Protein AF-A0A1F7S1B0-F1 (afdb_monomer_lite)

Radius of gyration: 21.51 Å; chains: 1; bounding box: 58×31×68 Å

Foldseek 3Di:
DVVVVVVVVVLVVQLVVCLVVVNLSLLVQLLVVCVVCVPDQSLVSSVVSVVSSVVSNVVSCVVVVVVVPDPVVVVVVVCVVVVVVVVVVSVVSVVDDPVVVSVVSVVVVVVVVVVCVVVVVVVVVVVVVVVVVVVVVVVVVVVVVPD

Organism: NCBI:txid1817878

Structure (mmCIF, N/CA/C/O backbone):
data_AF-A0A1F7S1B0-F1
#
_entry.id   AF-A0A1F7S1B0-F1
#
loop_
_atom_site.group_PDB
_atom_site.id
_atom_site.type_symbol
_atom_site.label_atom_id
_atom_site.label_alt_id
_atom_site.label_comp_id
_atom_site.label_asym_id
_atom_site.label_entity_id
_atom_site.label_seq_id
_atom_site.pdbx_PDB_ins_code
_atom_site.Cartn_x
_atom_site.Cartn_y
_atom_site.Cartn_z
_atom_site.occupancy
_atom_site.B_iso_or_equiv
_atom_site.auth_seq_id
_atom_site.auth_comp_id
_atom_site.auth_asym_id
_atom_site.auth_atom_id
_atom_site.pdbx_PDB_model_num
ATOM 1 N N . MET A 1 1 ? -7.593 -4.844 -28.307 1.00 59.50 1 MET A N 1
ATOM 2 C CA . MET A 1 1 ? -8.862 -4.319 -27.746 1.00 59.50 1 MET A CA 1
ATOM 3 C C . MET A 1 1 ? -9.325 -5.120 -26.521 1.00 59.50 1 MET A C 1
ATOM 5 O O . MET A 1 1 ? -9.545 -4.513 -25.485 1.00 59.50 1 MET A O 1
ATOM 9 N N . VAL A 1 2 ? -9.361 -6.461 -26.574 1.00 68.31 2 VAL A N 1
ATOM 10 C CA . VAL A 1 2 ? -9.773 -7.336 -25.444 1.00 68.31 2 VAL A CA 1
ATOM 11 C C . VAL A 1 2 ? -8.879 -7.214 -24.193 1.00 68.31 2 VAL A C 1
ATOM 13 O O . VAL A 1 2 ? -9.364 -7.260 -23.068 1.00 68.31 2 VAL A O 1
ATOM 16 N N . GLN A 1 3 ? -7.578 -6.982 -24.384 1.00 68.06 3 GLN A N 1
ATOM 17 C CA . GLN A 1 3 ? -6.592 -6.889 -23.298 1.00 68.06 3 GLN A CA 1
ATOM 18 C C . GLN A 1 3 ? -6.817 -5.686 -22.363 1.00 68.06 3 GLN A C 1
ATOM 20 O O . GLN A 1 3 ? -6.601 -5.795 -21.160 1.00 68.06 3 GLN A O 1
ATOM 25 N N . TYR A 1 4 ? -7.330 -4.565 -22.884 1.00 73.69 4 TYR A N 1
ATOM 26 C CA . TYR A 1 4 ? -7.646 -3.380 -22.074 1.00 73.69 4 TYR A CA 1
ATOM 27 C C . TYR A 1 4 ? -8.892 -3.580 -21.205 1.00 73.69 4 TYR A C 1
ATOM 29 O O . TYR A 1 4 ? -8.960 -3.058 -20.096 1.00 73.69 4 TYR A O 1
ATOM 37 N N . LEU A 1 5 ? -9.856 -4.378 -21.675 1.00 76.38 5 LEU A N 1
ATOM 38 C CA . LEU A 1 5 ? -11.077 -4.674 -20.927 1.00 76.38 5 LEU A CA 1
ATOM 39 C C . LEU A 1 5 ? -10.770 -5.476 -19.652 1.00 76.38 5 LEU A C 1
ATOM 41 O O . LEU A 1 5 ? -11.354 -5.227 -18.598 1.00 76.38 5 LEU A O 1
ATOM 45 N N . TRP A 1 6 ? -9.799 -6.392 -19.734 1.00 78.56 6 TRP A N 1
ATOM 46 C CA . TRP A 1 6 ? -9.345 -7.178 -18.587 1.00 78.56 6 TRP A CA 1
ATOM 47 C C . TRP A 1 6 ? -8.660 -6.308 -17.528 1.00 78.56 6 TRP A C 1
ATOM 49 O O . TRP A 1 6 ? -8.907 -6.486 -16.340 1.00 78.56 6 TRP A O 1
ATOM 59 N N . LEU A 1 7 ? -7.865 -5.316 -17.948 1.00 76.44 7 LEU A N 1
ATOM 60 C CA . LEU A 1 7 ? -7.211 -4.369 -17.037 1.00 76.44 7 LEU A CA 1
ATOM 61 C C . LEU A 1 7 ? -8.220 -3.510 -16.265 1.00 76.44 7 LEU A C 1
ATOM 63 O O . LEU A 1 7 ? -8.005 -3.240 -15.087 1.00 76.44 7 LEU A O 1
ATOM 67 N N . ILE A 1 8 ? -9.333 -3.119 -16.896 1.00 80.00 8 ILE A N 1
ATOM 68 C CA . ILE A 1 8 ? -10.403 -2.355 -16.235 1.00 80.00 8 ILE A CA 1
ATOM 69 C C . ILE A 1 8 ? -11.082 -3.205 -15.157 1.00 80.00 8 ILE A C 1
ATOM 71 O O . ILE A 1 8 ? -11.251 -2.742 -14.030 1.00 80.00 8 ILE A O 1
ATOM 75 N N . LEU A 1 9 ? -11.426 -4.458 -15.472 1.00 82.25 9 LEU A N 1
ATOM 76 C CA . LEU A 1 9 ? -12.017 -5.386 -14.499 1.00 82.25 9 LEU A CA 1
ATOM 77 C C . LEU A 1 9 ? -11.063 -5.674 -13.338 1.00 82.25 9 LEU A C 1
ATOM 79 O O . LEU A 1 9 ? -11.480 -5.683 -12.180 1.00 82.25 9 LEU A O 1
ATOM 83 N N . LEU A 1 10 ? -9.778 -5.863 -13.639 1.00 82.38 10 LEU A N 1
ATOM 84 C CA . LEU A 1 10 ? -8.747 -6.115 -12.639 1.00 82.38 10 LEU A CA 1
ATOM 85 C C . LEU A 1 10 ? -8.556 -4.886 -11.739 1.00 82.38 10 LEU A C 1
ATOM 87 O O . LEU A 1 10 ? -8.587 -5.013 -10.518 1.00 82.38 10 LEU A O 1
ATOM 91 N N . GLY A 1 11 ? -8.445 -3.690 -12.320 1.00 80.81 11 GLY A N 1
ATOM 92 C CA . GLY A 1 11 ? -8.347 -2.434 -11.578 1.00 80.81 11 GLY A CA 1
ATOM 93 C C . GLY A 1 11 ? -9.565 -2.179 -10.689 1.00 80.81 11 GLY A C 1
ATOM 94 O O . GLY A 1 11 ? -9.406 -1.812 -9.526 1.00 80.81 11 GLY A O 1
ATOM 95 N N . PHE A 1 12 ? -10.773 -2.448 -11.191 1.00 83.06 12 PHE A N 1
ATOM 96 C CA . PHE A 1 12 ? -12.005 -2.322 -10.412 1.00 83.06 12 PHE A CA 1
ATOM 97 C C . PHE A 1 12 ? -12.056 -3.334 -9.261 1.00 83.06 12 PHE A C 1
ATOM 99 O O . PHE A 1 12 ? -12.343 -2.962 -8.122 1.00 83.06 12 PHE A O 1
ATOM 106 N N . GLY A 1 13 ? -11.717 -4.598 -9.525 1.00 83.50 13 GLY A N 1
ATOM 107 C CA . GLY A 1 13 ? -11.663 -5.647 -8.509 1.00 83.50 13 GLY A CA 1
ATOM 108 C C . GLY A 1 13 ? -10.639 -5.339 -7.419 1.00 83.50 13 GLY A C 1
ATOM 109 O O . GLY A 1 13 ? -10.982 -5.318 -6.238 1.00 83.50 13 GLY A O 1
ATOM 110 N N . VAL A 1 14 ? -9.400 -5.025 -7.804 1.00 83.06 14 VAL A N 1
ATOM 111 C CA . VAL A 1 14 ? -8.306 -4.727 -6.866 1.00 83.06 14 VAL A CA 1
ATOM 112 C C . VAL A 1 14 ? -8.543 -3.420 -6.115 1.00 83.06 14 VAL A C 1
ATOM 114 O O . VAL A 1 14 ? -8.261 -3.356 -4.921 1.00 83.06 14 VAL A O 1
ATOM 117 N N . GLY A 1 15 ? -9.090 -2.391 -6.763 1.00 81.56 15 GLY A N 1
ATOM 118 C CA . GLY A 1 15 ? -9.424 -1.124 -6.110 1.00 81.56 15 GLY A CA 1
ATOM 119 C C . GLY A 1 15 ? -10.529 -1.285 -5.070 1.00 81.56 15 GLY A C 1
ATOM 120 O O . GLY A 1 15 ? -10.382 -0.836 -3.931 1.00 81.56 15 GLY A O 1
ATOM 121 N N . THR A 1 16 ? -11.594 -2.009 -5.417 1.00 82.75 16 THR A N 1
ATOM 122 C CA . THR A 1 16 ? -12.690 -2.317 -4.490 1.00 82.75 16 THR A CA 1
ATOM 123 C C . THR A 1 16 ? -12.166 -3.149 -3.319 1.00 82.75 16 THR A C 1
ATOM 125 O O . THR A 1 16 ? -12.248 -2.728 -2.169 1.00 82.75 16 THR A O 1
ATOM 128 N N . TYR A 1 17 ? -11.517 -4.283 -3.588 1.00 82.62 17 TYR A N 1
ATOM 129 C CA . TYR A 1 17 ? -10.981 -5.160 -2.543 1.00 82.62 17 TYR A CA 1
ATOM 130 C C . TYR A 1 17 ? -9.930 -4.454 -1.668 1.00 82.62 17 TYR A C 1
ATOM 132 O O . TYR A 1 17 ? -9.923 -4.582 -0.444 1.00 82.62 17 TYR A O 1
ATOM 140 N N . GLY A 1 18 ? -9.074 -3.641 -2.286 1.00 79.25 18 GLY A N 1
ATOM 141 C CA . GLY A 1 18 ? -8.037 -2.862 -1.619 1.00 79.25 18 GLY A CA 1
ATOM 142 C C . GLY A 1 18 ? -8.576 -1.773 -0.693 1.00 79.25 18 GLY A C 1
ATOM 143 O O . GLY A 1 18 ? -8.015 -1.560 0.384 1.00 79.25 18 GLY A O 1
ATOM 144 N N . THR A 1 19 ? -9.663 -1.103 -1.079 1.00 80.94 19 THR A N 1
ATOM 145 C CA . THR A 1 19 ? -10.341 -0.102 -0.235 1.00 80.94 19 THR A CA 1
ATOM 146 C C . THR A 1 19 ? -11.187 -0.744 0.865 1.00 80.94 19 THR A C 1
ATOM 148 O O . THR A 1 19 ? -11.219 -0.214 1.976 1.00 80.94 19 THR A O 1
ATOM 151 N N . PHE A 1 20 ? -11.779 -1.920 0.624 1.00 81.25 20 PHE A N 1
ATOM 152 C CA . PHE A 1 20 ? -12.442 -2.724 1.662 1.00 81.25 20 PHE A CA 1
ATOM 153 C C . PHE A 1 20 ? -11.468 -3.193 2.749 1.00 81.25 20 PHE A C 1
ATOM 155 O O . PHE A 1 20 ? -11.775 -3.086 3.934 1.00 81.25 20 PHE A O 1
ATOM 162 N N . ILE A 1 21 ? -10.280 -3.670 2.363 1.00 79.56 21 ILE A N 1
ATOM 163 C CA . ILE A 1 21 ? -9.221 -4.066 3.310 1.00 79.56 21 ILE A CA 1
ATOM 164 C C . ILE A 1 21 ? -8.628 -2.845 4.038 1.00 79.56 21 ILE A C 1
ATOM 166 O O . ILE A 1 21 ? -8.057 -2.986 5.116 1.00 79.56 21 ILE A O 1
ATOM 170 N N . GLY A 1 22 ? -8.758 -1.642 3.468 1.00 72.44 22 GLY A N 1
ATOM 171 C CA . GLY A 1 22 ? -8.211 -0.405 4.034 1.00 72.44 22 GLY A CA 1
ATOM 172 C C . GLY A 1 22 ? -6.712 -0.206 3.786 1.00 72.44 22 GLY A C 1
ATOM 173 O O . GLY A 1 22 ? -6.130 0.740 4.301 1.00 72.44 22 GLY A O 1
ATOM 174 N N . ALA A 1 23 ? -6.085 -1.066 2.978 1.00 73.81 23 ALA A N 1
ATOM 175 C CA . ALA A 1 23 ? -4.662 -0.995 2.632 1.00 73.81 23 ALA A CA 1
ATOM 176 C C . ALA A 1 23 ? -4.397 -0.373 1.242 1.00 73.81 23 ALA A C 1
ATOM 178 O O . ALA A 1 23 ? -3.254 -0.310 0.796 1.00 73.81 23 ALA A O 1
ATOM 179 N N . GLY A 1 24 ? -5.439 0.058 0.518 1.00 71.88 24 GLY A N 1
ATOM 180 C CA . GLY A 1 24 ? -5.312 0.762 -0.769 1.00 71.88 24 GLY A CA 1
ATOM 181 C C . GLY A 1 24 ? -5.007 -0.131 -1.982 1.00 71.88 24 GLY A C 1
ATOM 182 O O . GLY A 1 24 ? -4.853 0.375 -3.090 1.00 71.88 24 GLY A O 1
ATOM 183 N N . GLY A 1 25 ? -4.937 -1.456 -1.799 1.00 76.12 25 GLY A N 1
ATOM 184 C CA . GLY A 1 25 ? -4.820 -2.458 -2.875 1.00 76.12 25 GLY A CA 1
ATOM 185 C C . GLY A 1 25 ? -3.439 -2.585 -3.529 1.00 76.12 25 GLY A C 1
ATOM 186 O O . GLY A 1 25 ? -3.213 -3.527 -4.283 1.00 76.12 25 GLY A O 1
ATOM 187 N N . GLY A 1 26 ? -2.496 -1.694 -3.212 1.00 81.56 26 GLY A N 1
ATOM 188 C CA . GLY A 1 26 ? -1.174 -1.636 -3.849 1.00 81.56 26 GLY A CA 1
ATOM 189 C C . GLY A 1 26 ? -0.327 -2.887 -3.664 1.00 81.56 26 GLY A C 1
ATOM 190 O O . GLY A 1 26 ? 0.317 -3.341 -4.600 1.00 81.56 26 GLY A O 1
ATOM 191 N N . PHE A 1 27 ? -0.385 -3.493 -2.479 1.00 80.12 27 PHE A N 1
ATOM 192 C CA . PHE A 1 27 ? 0.364 -4.714 -2.177 1.00 80.12 27 PHE A CA 1
ATOM 193 C C . PHE A 1 27 ? -0.059 -5.914 -3.044 1.00 80.12 27 PHE A C 1
ATOM 195 O O . PHE A 1 27 ? 0.740 -6.822 -3.235 1.00 80.12 27 PHE A O 1
ATOM 202 N N . VAL A 1 28 ? -1.288 -5.910 -3.579 1.00 84.12 28 VAL A N 1
ATOM 203 C CA . VAL A 1 28 ? -1.774 -6.908 -4.548 1.00 84.12 28 VAL A CA 1
ATOM 204 C C . VAL A 1 28 ? -1.520 -6.433 -5.975 1.00 84.12 28 VAL A C 1
ATOM 206 O O . VAL A 1 28 ? -1.103 -7.213 -6.825 1.00 84.12 28 VAL A O 1
ATOM 209 N N . LEU A 1 29 ? -1.754 -5.146 -6.244 1.00 86.56 29 LEU A N 1
ATOM 210 C CA . LEU A 1 29 ? -1.638 -4.577 -7.582 1.00 86.56 29 LEU A CA 1
ATOM 211 C C . LEU A 1 29 ? -0.208 -4.684 -8.130 1.00 86.56 29 LEU A C 1
ATOM 213 O O . LEU A 1 29 ? -0.035 -5.116 -9.265 1.00 86.56 29 LEU A O 1
ATOM 217 N N . VAL A 1 30 ? 0.811 -4.359 -7.327 1.00 88.44 30 VAL A N 1
ATOM 218 C CA . VAL A 1 30 ? 2.225 -4.418 -7.740 1.00 88.44 30 VAL A CA 1
ATOM 219 C C . VAL A 1 30 ? 2.636 -5.816 -8.232 1.00 88.44 30 VAL A C 1
ATOM 221 O O . VAL A 1 30 ? 3.044 -5.915 -9.389 1.00 88.44 30 VAL A O 1
ATOM 224 N N . PRO A 1 31 ? 2.521 -6.907 -7.443 1.00 86.56 31 PRO A N 1
ATOM 225 C CA . PRO A 1 31 ? 2.906 -8.240 -7.910 1.00 86.56 31 PRO A CA 1
ATOM 226 C C . PRO A 1 31 ? 2.068 -8.717 -9.098 1.00 86.56 31 PRO A C 1
ATOM 228 O O . PRO A 1 31 ? 2.606 -9.355 -9.999 1.00 86.56 31 PRO A O 1
ATOM 231 N N . VAL A 1 32 ? 0.779 -8.367 -9.160 1.00 86.94 32 VAL A N 1
ATOM 232 C CA . VAL A 1 32 ? -0.058 -8.707 -10.319 1.00 86.94 32 VAL A CA 1
ATOM 233 C C . VAL A 1 32 ? 0.445 -8.016 -11.586 1.00 86.94 32 VAL A C 1
ATOM 235 O O . VAL A 1 32 ? 0.565 -8.671 -12.618 1.00 86.94 32 VAL A O 1
ATOM 238 N N . LEU A 1 33 ? 0.789 -6.727 -11.524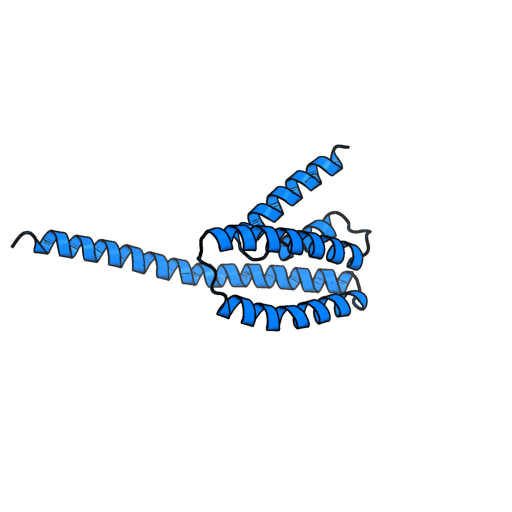 1.00 85.44 33 LEU A N 1
ATOM 239 C CA . LEU A 1 33 ? 1.340 -6.009 -12.676 1.00 85.44 33 LEU A CA 1
ATOM 240 C C . LEU A 1 33 ? 2.725 -6.533 -13.073 1.00 85.44 33 LEU A C 1
ATOM 242 O O . LEU A 1 33 ? 2.994 -6.635 -14.265 1.00 85.44 33 LEU A O 1
ATOM 246 N N . LEU A 1 34 ? 3.579 -6.907 -12.116 1.00 86.12 34 LEU A N 1
ATOM 247 C CA . LEU A 1 34 ? 4.889 -7.513 -12.402 1.00 86.12 34 LEU A CA 1
ATOM 248 C C . LEU A 1 34 ? 4.759 -8.857 -13.130 1.00 86.12 34 LEU A C 1
ATOM 250 O O . LEU A 1 34 ? 5.573 -9.150 -14.004 1.00 86.12 34 LEU A O 1
ATOM 254 N N . LEU A 1 35 ? 3.740 -9.655 -12.791 1.00 84.94 35 LEU A N 1
ATOM 255 C CA . LEU A 1 35 ? 3.437 -10.920 -13.467 1.00 84.94 35 LEU A CA 1
ATOM 256 C C . LEU A 1 35 ? 2.833 -10.706 -14.860 1.00 84.94 35 LEU A C 1
ATOM 258 O O . LEU A 1 35 ? 3.112 -11.480 -15.771 1.00 84.94 35 LEU A O 1
ATOM 262 N N . LEU A 1 36 ? 2.009 -9.669 -15.028 1.00 83.81 36 LEU A N 1
ATOM 263 C CA . LEU A 1 36 ? 1.364 -9.353 -16.305 1.00 83.81 36 LEU A CA 1
ATOM 264 C C . LEU A 1 36 ? 2.328 -8.688 -17.301 1.00 83.81 36 LEU A C 1
ATOM 266 O O . LEU A 1 36 ? 2.213 -8.907 -18.505 1.00 83.81 36 LEU A O 1
ATOM 270 N N . TYR A 1 37 ? 3.283 -7.904 -16.793 1.00 83.62 37 TYR A N 1
ATOM 271 C CA . TYR A 1 37 ? 4.304 -7.185 -17.557 1.00 83.62 37 TYR A CA 1
ATOM 272 C C . TYR A 1 37 ? 5.720 -7.581 -17.092 1.00 83.62 37 TYR A C 1
ATOM 274 O O . TYR A 1 37 ? 6.434 -6.785 -16.471 1.00 83.62 37 TYR A O 1
ATOM 282 N N . PRO A 1 38 ? 6.168 -8.814 -17.395 1.00 78.12 38 PRO A N 1
ATOM 283 C CA . PRO A 1 38 ? 7.468 -9.317 -16.949 1.00 78.12 38 PRO A CA 1
ATOM 284 C C . PRO A 1 38 ? 8.662 -8.646 -17.648 1.00 78.12 38 PRO A C 1
ATOM 286 O O . PRO A 1 38 ? 9.768 -8.672 -17.115 1.00 78.12 38 PRO A O 1
ATOM 289 N N . HIS A 1 39 ? 8.454 -8.045 -18.825 1.00 77.25 39 HIS A N 1
ATOM 290 C CA . HIS A 1 39 ? 9.509 -7.401 -19.620 1.00 77.25 39 HIS A CA 1
ATOM 291 C C . HIS A 1 39 ? 9.684 -5.903 -19.333 1.00 77.25 39 HIS A C 1
ATOM 293 O O . HIS A 1 39 ? 10.666 -5.315 -19.773 1.00 77.25 39 HIS A O 1
ATOM 299 N N . GLU A 1 40 ? 8.749 -5.292 -18.605 1.00 80.38 40 GLU A N 1
ATOM 300 C CA . GLU A 1 40 ? 8.778 -3.862 -18.297 1.00 80.38 40 GLU A CA 1
ATOM 301 C C . GLU A 1 40 ? 9.616 -3.570 -17.054 1.00 80.38 40 GLU A C 1
ATOM 303 O O . GLU A 1 40 ? 9.710 -4.396 -16.141 1.00 80.38 40 GLU A O 1
ATOM 308 N N . ASN A 1 41 ? 10.189 -2.368 -16.978 1.00 83.31 41 ASN A N 1
ATOM 309 C CA . ASN A 1 41 ? 11.001 -1.967 -15.831 1.00 83.31 41 A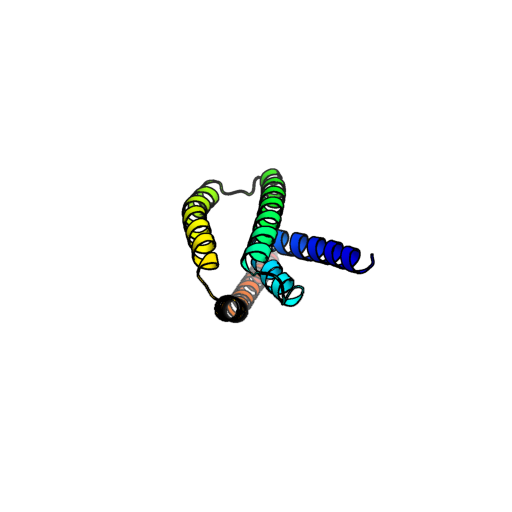SN A CA 1
ATOM 310 C C . ASN A 1 41 ? 10.157 -1.935 -14.538 1.00 83.31 41 ASN A C 1
ATOM 312 O O . ASN A 1 41 ? 9.082 -1.326 -14.522 1.00 83.31 41 ASN A O 1
ATOM 316 N N . PRO A 1 42 ? 10.636 -2.543 -13.431 1.00 81.69 42 PRO A N 1
ATOM 317 C CA . PRO A 1 42 ? 9.890 -2.578 -12.169 1.00 81.69 42 PRO A CA 1
ATOM 318 C C . PRO A 1 42 ? 9.589 -1.175 -11.629 1.00 81.69 42 PRO A C 1
ATOM 320 O O . PRO A 1 42 ? 8.523 -0.970 -11.063 1.00 81.69 42 PRO A O 1
ATOM 323 N N . GLU A 1 43 ? 10.467 -0.203 -11.885 1.00 82.62 43 GLU A N 1
ATOM 324 C CA . GLU A 1 43 ? 10.290 1.201 -11.500 1.00 82.62 43 GLU A CA 1
ATOM 325 C C . GLU A 1 43 ? 9.025 1.837 -12.106 1.00 82.62 43 GLU A C 1
ATOM 327 O O . GLU A 1 43 ? 8.264 2.527 -11.418 1.00 82.62 43 GLU A O 1
ATOM 332 N N . ILE A 1 44 ? 8.746 1.560 -13.384 1.00 85.25 44 ILE A N 1
ATOM 333 C CA . ILE A 1 44 ? 7.559 2.078 -14.079 1.00 85.25 44 ILE A CA 1
ATOM 334 C C . ILE A 1 44 ? 6.299 1.442 -13.482 1.00 85.25 44 ILE A C 1
ATOM 336 O O . ILE A 1 44 ? 5.329 2.135 -13.170 1.00 85.25 44 ILE A O 1
ATOM 340 N N . ILE A 1 45 ? 6.333 0.128 -13.252 1.00 86.94 45 ILE A N 1
ATOM 341 C CA . ILE A 1 45 ? 5.215 -0.624 -12.670 1.00 86.94 45 ILE A CA 1
ATOM 342 C C . ILE A 1 45 ? 4.885 -0.118 -11.262 1.00 86.94 45 ILE A C 1
ATOM 344 O O . ILE A 1 45 ? 3.716 0.125 -10.944 1.00 86.94 45 ILE A O 1
ATOM 348 N N . THR A 1 46 ? 5.901 0.085 -10.420 1.00 86.19 46 THR A N 1
ATOM 349 C CA . THR A 1 46 ? 5.704 0.616 -9.067 1.00 86.19 46 THR A CA 1
ATOM 350 C C . THR A 1 46 ? 5.147 2.029 -9.095 1.00 86.19 46 THR A C 1
ATOM 352 O O . THR A 1 46 ? 4.268 2.338 -8.295 1.00 86.19 46 THR A O 1
ATOM 355 N N . SER A 1 47 ? 5.582 2.858 -10.047 1.00 86.69 47 SER A N 1
ATOM 356 C CA . SER A 1 47 ? 5.091 4.230 -10.210 1.00 86.69 47 SER A CA 1
ATOM 357 C C . SER A 1 47 ? 3.604 4.264 -10.574 1.00 86.69 47 SER A C 1
ATOM 359 O O . SER A 1 47 ? 2.825 4.984 -9.946 1.00 86.69 47 SER A O 1
ATOM 361 N N . ILE A 1 48 ? 3.183 3.424 -11.527 1.00 88.94 48 ILE A N 1
ATOM 362 C CA . ILE A 1 48 ? 1.771 3.285 -11.918 1.00 88.94 48 ILE A CA 1
ATOM 363 C C . ILE A 1 48 ? 0.936 2.822 -10.724 1.00 88.94 48 ILE A C 1
ATOM 365 O O . ILE A 1 48 ? -0.108 3.405 -10.426 1.00 88.94 48 ILE A O 1
ATOM 369 N N . SER A 1 49 ? 1.400 1.801 -9.999 1.00 88.38 49 SER A N 1
ATOM 370 C CA . SER A 1 49 ? 0.678 1.317 -8.825 1.00 88.38 49 SER A CA 1
ATOM 371 C C . SER A 1 49 ? 0.582 2.381 -7.734 1.00 88.38 49 SER A C 1
ATOM 373 O O . SER A 1 49 ? -0.453 2.464 -7.079 1.00 88.38 49 SER A O 1
ATOM 375 N N . LEU A 1 50 ? 1.621 3.190 -7.522 1.00 88.12 50 LEU A N 1
ATOM 376 C CA . LEU A 1 50 ? 1.609 4.245 -6.510 1.00 88.12 50 LEU A CA 1
ATOM 377 C C . LEU A 1 50 ? 0.540 5.298 -6.823 1.00 88.12 50 LEU A C 1
ATOM 379 O O . LEU A 1 50 ? -0.209 5.696 -5.931 1.00 88.12 50 LEU A O 1
ATOM 383 N N . ALA A 1 51 ? 0.403 5.675 -8.098 1.00 90.38 51 ALA A N 1
ATOM 384 C CA . ALA A 1 51 ? -0.657 6.568 -8.554 1.00 90.38 51 ALA A CA 1
ATOM 385 C C . ALA A 1 51 ? -2.053 5.963 -8.320 1.00 90.38 51 ALA A C 1
ATOM 387 O O . ALA A 1 51 ? -2.934 6.628 -7.776 1.00 90.38 51 ALA A O 1
ATOM 388 N N . VAL A 1 52 ? -2.256 4.684 -8.659 1.00 88.38 52 VAL A N 1
ATOM 389 C CA . VAL A 1 52 ? -3.542 3.997 -8.430 1.00 88.38 52 VAL A CA 1
ATOM 390 C C . VAL A 1 52 ? -3.879 3.926 -6.939 1.00 88.38 52 VAL A C 1
ATOM 392 O O . VAL A 1 52 ? -5.006 4.219 -6.541 1.00 88.38 52 VAL A O 1
ATOM 395 N N . VAL A 1 53 ? -2.904 3.579 -6.099 1.00 88.12 53 VAL A N 1
ATOM 396 C CA . VAL A 1 53 ? -3.068 3.528 -4.639 1.00 88.12 53 VAL A CA 1
ATOM 397 C C . VAL A 1 53 ? -3.413 4.902 -4.083 1.00 88.12 53 VAL A C 1
ATOM 399 O O . VAL A 1 53 ? -4.279 4.992 -3.219 1.00 88.12 53 VAL A O 1
ATOM 402 N N . PHE A 1 54 ? -2.796 5.968 -4.594 1.00 89.75 54 PHE A N 1
ATOM 403 C CA . PHE A 1 54 ? -3.099 7.337 -4.188 1.00 89.75 54 PHE A CA 1
ATOM 404 C C . PHE A 1 54 ? -4.565 7.701 -4.458 1.00 89.75 54 PHE A C 1
ATOM 406 O O . PHE A 1 54 ? -5.267 8.132 -3.541 1.00 89.75 54 PHE A O 1
ATOM 413 N N . PHE A 1 55 ? -5.068 7.456 -5.672 1.00 89.81 55 PHE A N 1
ATOM 414 C CA . PHE A 1 55 ? -6.476 7.709 -5.998 1.00 89.81 55 PHE A CA 1
ATOM 415 C C . PHE A 1 55 ? -7.435 6.821 -5.191 1.00 89.81 55 PHE A C 1
ATOM 417 O O . PHE A 1 55 ? -8.457 7.308 -4.701 1.00 89.81 55 PHE A O 1
ATOM 424 N N . ASN A 1 56 ? -7.095 5.544 -4.984 1.00 88.50 56 ASN A N 1
ATOM 425 C CA . ASN A 1 56 ? -7.879 4.637 -4.141 1.00 88.50 56 ASN A CA 1
ATOM 426 C C . ASN A 1 56 ? -7.926 5.102 -2.683 1.00 88.50 56 ASN A C 1
ATOM 428 O O . ASN A 1 56 ? -8.990 5.088 -2.067 1.00 88.50 56 ASN A O 1
ATOM 432 N N . ALA A 1 57 ? -6.792 5.525 -2.126 1.00 86.94 57 ALA A N 1
ATOM 433 C CA . ALA A 1 57 ? -6.698 6.018 -0.760 1.00 86.94 57 ALA A CA 1
ATOM 434 C C . ALA A 1 57 ? -7.469 7.329 -0.586 1.00 86.94 57 ALA A C 1
ATOM 436 O O . ALA A 1 57 ? -8.147 7.498 0.426 1.00 86.94 57 ALA A O 1
ATOM 437 N N . LEU A 1 58 ? -7.425 8.225 -1.574 1.00 89.38 58 LEU A N 1
ATOM 438 C CA . LEU A 1 58 ? -8.199 9.465 -1.570 1.00 89.38 58 LEU A CA 1
ATOM 439 C C . LEU A 1 58 ? -9.706 9.176 -1.595 1.00 89.38 58 LEU A C 1
ATOM 441 O O . LEU A 1 58 ? -10.447 9.688 -0.754 1.00 89.38 58 LEU A O 1
ATOM 445 N N . SER A 1 59 ? -10.144 8.303 -2.506 1.00 88.88 59 SER A N 1
ATOM 446 C CA . SER A 1 59 ? -11.541 7.868 -2.621 1.00 88.88 59 SER A CA 1
ATOM 447 C C . SER A 1 59 ? -12.030 7.174 -1.344 1.00 88.88 59 SER A C 1
ATOM 449 O O . SER A 1 59 ? -13.065 7.538 -0.781 1.00 88.88 59 SER A O 1
ATOM 451 N N . GLY A 1 60 ? -11.239 6.236 -0.815 1.00 85.00 60 GLY A N 1
ATOM 452 C CA . GLY A 1 60 ? -11.530 5.542 0.436 1.00 85.00 60 GLY A CA 1
ATOM 453 C C . GLY A 1 60 ? -11.602 6.504 1.619 1.00 85.00 60 GLY A C 1
ATOM 454 O O . GLY A 1 60 ? -12.578 6.485 2.364 1.00 85.00 60 GLY A O 1
ATOM 455 N N . SER A 1 61 ? -10.625 7.399 1.769 1.00 85.81 61 SER A N 1
ATOM 456 C CA . SER A 1 61 ? -10.605 8.395 2.850 1.00 85.81 61 SER A CA 1
ATOM 457 C C . SER A 1 61 ? -11.823 9.313 2.796 1.00 85.81 61 SER A C 1
ATOM 459 O O . SER A 1 61 ? -12.420 9.602 3.833 1.00 85.81 61 SER A O 1
ATOM 461 N N . TRP A 1 62 ? -12.249 9.724 1.599 1.00 86.06 62 TRP A N 1
ATOM 462 C CA . TRP A 1 62 ? -13.475 10.501 1.422 1.00 86.06 62 TRP A CA 1
ATOM 463 C C . TRP A 1 62 ? -14.716 9.712 1.860 1.00 86.06 62 TRP A C 1
ATOM 465 O O . TRP A 1 62 ? -15.544 10.219 2.623 1.00 86.06 62 TRP A O 1
ATOM 475 N N . ALA A 1 63 ? -14.838 8.456 1.421 1.00 84.50 63 ALA A N 1
ATOM 476 C CA . ALA A 1 63 ? -15.956 7.581 1.772 1.00 84.50 63 ALA A CA 1
ATOM 477 C C . ALA A 1 63 ? -16.028 7.312 3.287 1.00 84.50 63 ALA A C 1
ATOM 479 O O . ALA A 1 63 ? -17.084 7.485 3.900 1.00 84.50 63 ALA A O 1
ATOM 480 N N . TYR A 1 64 ? -14.902 6.968 3.920 1.00 80.00 64 TYR A N 1
ATOM 481 C CA . TYR A 1 64 ? -14.819 6.756 5.369 1.00 80.00 64 TYR A CA 1
ATOM 482 C C . TYR A 1 64 ? -15.005 8.054 6.168 1.00 80.00 64 TYR A C 1
ATOM 484 O O . TYR A 1 64 ? -15.596 8.030 7.252 1.00 80.00 64 TYR A O 1
ATOM 492 N N . GLY A 1 65 ? -14.590 9.199 5.621 1.00 80.56 65 GLY A N 1
ATOM 493 C CA . GLY A 1 65 ? -14.757 10.513 6.244 1.00 80.56 65 GLY A CA 1
ATOM 494 C C . GLY A 1 65 ? -16.218 10.927 6.355 1.00 80.56 65 GLY A C 1
ATOM 495 O O . GLY A 1 65 ? -16.647 11.425 7.397 1.00 80.56 65 GLY A O 1
ATOM 496 N N . ARG A 1 66 ? -17.028 10.617 5.335 1.00 80.50 66 ARG A N 1
ATOM 497 C CA . ARG A 1 66 ? -18.486 10.836 5.365 1.00 80.50 66 ARG A CA 1
ATOM 498 C C . ARG A 1 66 ? -19.174 10.049 6.483 1.00 80.50 66 ARG A C 1
ATOM 500 O O . ARG A 1 66 ? -20.179 10.512 7.011 1.00 80.50 66 ARG A O 1
ATOM 507 N N . MET A 1 67 ? -18.611 8.911 6.888 1.00 79.38 67 MET A N 1
ATOM 508 C CA . MET A 1 67 ? -19.132 8.083 7.980 1.00 79.38 67 MET A CA 1
ATOM 509 C C . MET A 1 67 ? -18.720 8.571 9.383 1.00 79.38 67 MET A C 1
ATOM 511 O O . MET A 1 67 ? -19.097 7.934 10.365 1.00 79.38 67 MET A O 1
ATOM 515 N N . LYS A 1 68 ? -17.961 9.678 9.511 1.00 75.38 68 LYS A N 1
ATOM 516 C CA . LYS A 1 68 ? -17.465 10.250 10.789 1.00 75.38 68 LYS A CA 1
ATOM 517 C C . LYS A 1 68 ? -16.739 9.247 11.707 1.00 75.38 68 LYS A C 1
ATOM 519 O O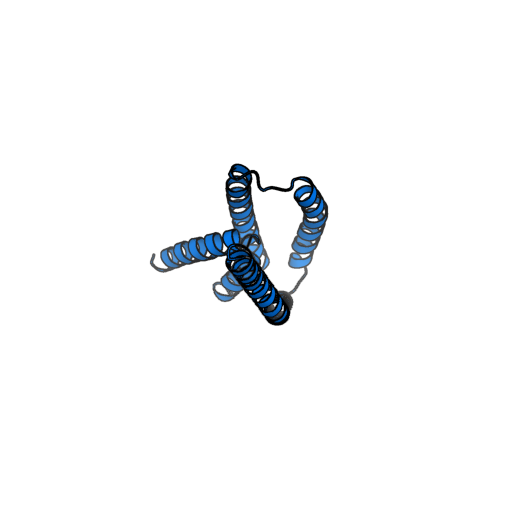 . LYS A 1 68 ? -16.657 9.454 12.912 1.00 75.38 68 LYS A O 1
ATOM 524 N N . ARG A 1 69 ? -16.187 8.166 11.148 1.00 68.25 69 ARG A N 1
ATOM 525 C CA . ARG A 1 69 ? -15.432 7.138 11.890 1.00 68.25 69 ARG A CA 1
ATOM 526 C C . ARG A 1 69 ? -13.912 7.282 11.773 1.00 68.25 69 ARG A C 1
ATOM 528 O O . ARG A 1 69 ? -13.190 6.358 12.131 1.00 68.25 69 ARG A O 1
ATOM 535 N N . ILE A 1 70 ? -13.421 8.408 11.256 1.00 75.25 70 ILE A N 1
ATOM 536 C CA . ILE A 1 70 ? -11.981 8.642 11.120 1.00 75.25 70 ILE A CA 1
ATOM 537 C C . ILE A 1 70 ? -11.420 9.157 12.445 1.00 75.25 70 ILE A C 1
ATOM 539 O O . ILE A 1 70 ? -11.797 10.233 12.909 1.00 75.25 70 ILE A O 1
ATOM 543 N N . ASP A 1 71 ? -10.479 8.406 13.018 1.00 81.75 71 ASP A N 1
ATOM 544 C CA . ASP A 1 71 ? -9.608 8.912 14.075 1.00 81.75 71 ASP A CA 1
ATOM 545 C C . ASP A 1 71 ? -8.452 9.701 13.445 1.00 81.75 71 ASP A C 1
ATOM 547 O O . ASP A 1 71 ? -7.460 9.149 12.957 1.00 81.75 71 ASP A O 1
ATOM 551 N N . TYR A 1 72 ? -8.601 11.024 13.438 1.00 82.06 72 TYR A N 1
ATOM 552 C CA . TYR A 1 72 ? -7.610 11.936 12.875 1.00 82.06 72 TYR A CA 1
ATOM 553 C C . TYR A 1 72 ? -6.270 11.901 13.624 1.00 82.06 72 TYR A C 1
ATOM 555 O O . TYR A 1 72 ? -5.239 12.174 13.009 1.00 82.06 72 TYR A O 1
ATOM 563 N N . LYS A 1 73 ? -6.241 11.533 14.917 1.00 85.81 73 LYS A N 1
ATOM 564 C CA . LYS A 1 73 ? -4.979 11.427 15.669 1.00 85.81 73 LYS A CA 1
ATOM 565 C C . LYS A 1 73 ? -4.156 10.247 15.177 1.00 85.81 73 LYS A C 1
ATOM 567 O O . LYS A 1 73 ? -2.969 10.407 14.898 1.00 85.81 73 LYS A O 1
ATOM 572 N N . SER A 1 74 ? -4.781 9.079 15.033 1.00 85.44 74 SER A N 1
ATOM 573 C CA . SER A 1 74 ? -4.104 7.901 14.483 1.00 85.44 74 SER A CA 1
ATOM 574 C C . SER A 1 74 ? -3.679 8.132 13.035 1.00 85.44 74 SER A C 1
ATOM 576 O O . SER A 1 74 ? -2.548 7.809 12.682 1.00 85.44 74 SER A O 1
ATOM 578 N N . GLY A 1 75 ? -4.535 8.752 12.215 1.00 85.25 75 GLY A N 1
ATOM 579 C CA . GLY A 1 75 ? -4.211 9.081 10.824 1.00 85.25 75 GLY A CA 1
ATOM 580 C C . GLY A 1 75 ? -2.976 9.976 10.686 1.00 85.25 75 GLY A C 1
ATOM 581 O O . GLY A 1 75 ? -2.114 9.703 9.852 1.00 85.25 75 GLY A O 1
ATOM 582 N N . LEU A 1 76 ? -2.840 10.996 11.542 1.00 87.81 76 LEU A N 1
ATOM 583 C CA . LEU A 1 76 ? -1.672 11.880 11.538 1.00 87.81 76 LEU A CA 1
ATOM 584 C C . LEU A 1 76 ? -0.386 11.125 11.908 1.00 87.81 76 LEU A C 1
ATOM 586 O O . LEU A 1 76 ? 0.637 11.288 11.244 1.00 87.81 76 LEU A O 1
ATOM 590 N N . LEU A 1 77 ? -0.447 10.270 12.934 1.00 91.06 77 LEU A N 1
ATOM 591 C CA . LEU A 1 77 ? 0.704 9.482 13.377 1.00 91.06 77 LEU A CA 1
ATOM 592 C C . LEU A 1 77 ? 1.167 8.502 12.289 1.00 91.06 77 LEU A C 1
ATOM 594 O O . LEU A 1 77 ? 2.363 8.405 12.015 1.00 91.06 77 LEU A O 1
ATOM 598 N N . PHE A 1 78 ? 0.222 7.832 11.621 1.00 88.56 78 PHE A N 1
ATOM 599 C CA . PHE A 1 78 ? 0.525 6.984 10.470 1.00 88.56 78 PHE A CA 1
ATOM 600 C C . PHE A 1 78 ? 1.106 7.792 9.312 1.00 88.56 78 PHE A C 1
ATOM 602 O O . PHE A 1 78 ? 2.113 7.380 8.753 1.00 88.56 78 PHE A O 1
ATOM 609 N N . SER A 1 79 ? 0.554 8.964 8.989 1.00 89.19 79 SER A N 1
ATOM 610 C CA . SER A 1 79 ? 1.070 9.797 7.897 1.00 89.19 79 SER A CA 1
ATOM 611 C C . SER A 1 79 ? 2.527 10.211 8.122 1.00 89.19 79 SER A C 1
ATOM 613 O O . SER A 1 79 ? 3.329 10.142 7.192 1.00 89.19 79 SER A O 1
ATOM 615 N N . ILE A 1 80 ? 2.894 10.598 9.348 1.00 93.12 80 ILE A N 1
ATOM 616 C CA . ILE A 1 80 ? 4.273 10.986 9.687 1.00 93.12 80 ILE A CA 1
ATOM 617 C C . ILE A 1 80 ? 5.233 9.797 9.564 1.00 93.12 80 ILE A C 1
ATOM 619 O O . ILE A 1 80 ? 6.373 9.984 9.154 1.00 93.12 80 ILE A O 1
ATOM 623 N N . ALA A 1 81 ? 4.787 8.577 9.871 1.00 91.88 81 ALA A N 1
ATOM 624 C CA . ALA A 1 81 ? 5.600 7.373 9.706 1.00 91.88 81 ALA A CA 1
ATOM 625 C C . ALA A 1 81 ? 5.669 6.899 8.239 1.00 91.88 81 ALA A C 1
ATOM 627 O O . ALA A 1 81 ? 6.719 6.464 7.766 1.00 91.88 81 ALA A O 1
ATOM 628 N N . THR A 1 82 ? 4.560 6.989 7.501 1.00 89.00 82 THR A N 1
ATOM 629 C CA . THR A 1 82 ? 4.438 6.480 6.131 1.00 89.00 82 THR A CA 1
ATOM 630 C C . THR A 1 82 ? 5.160 7.356 5.117 1.00 89.00 82 THR A C 1
ATOM 632 O O . THR A 1 82 ? 5.790 6.804 4.225 1.00 89.00 82 THR A O 1
ATOM 635 N N . VAL A 1 83 ? 5.117 8.687 5.233 1.00 91.75 83 VAL A N 1
ATOM 636 C CA . VAL A 1 83 ? 5.779 9.595 4.275 1.00 91.75 83 VAL A CA 1
ATOM 637 C C . VAL A 1 83 ? 7.286 9.312 4.129 1.00 91.75 83 VAL A C 1
ATOM 639 O O . VAL A 1 83 ? 7.714 9.027 3.009 1.00 91.75 83 VAL A O 1
ATOM 642 N N . PRO A 1 84 ? 8.107 9.317 5.200 1.00 94.12 84 PRO A N 1
ATOM 643 C CA . PRO A 1 84 ? 9.531 9.019 5.075 1.00 94.12 84 PRO A CA 1
ATOM 644 C C . PRO A 1 84 ? 9.776 7.567 4.651 1.00 94.12 84 PRO A C 1
ATOM 646 O O . PRO A 1 84 ? 10.661 7.317 3.837 1.00 94.12 84 PRO A O 1
ATOM 649 N N . GLY A 1 85 ? 8.966 6.614 5.129 1.00 89.94 85 GLY A N 1
ATOM 650 C CA . GLY A 1 85 ? 9.070 5.211 4.722 1.00 89.94 85 GLY A CA 1
ATOM 651 C C . GLY A 1 85 ? 8.798 4.996 3.229 1.00 89.94 85 GLY A C 1
ATOM 652 O O . GLY A 1 85 ? 9.531 4.266 2.568 1.00 89.94 85 GLY A O 1
ATOM 653 N N . ALA A 1 86 ? 7.787 5.668 2.676 1.00 88.19 86 ALA A N 1
ATOM 654 C CA . ALA A 1 86 ? 7.432 5.593 1.264 1.00 88.19 86 ALA A CA 1
ATOM 655 C C . ALA A 1 86 ? 8.496 6.247 0.375 1.00 88.19 86 ALA A C 1
ATOM 657 O O . ALA A 1 86 ? 8.844 5.678 -0.656 1.00 88.19 86 ALA A O 1
ATOM 658 N N . ILE A 1 87 ? 9.051 7.394 0.785 1.00 90.38 87 ILE A N 1
ATOM 659 C CA . ILE A 1 87 ? 10.132 8.071 0.051 1.00 90.38 87 ILE A CA 1
ATOM 660 C C . ILE A 1 87 ? 11.394 7.201 0.039 1.00 90.38 87 ILE A C 1
ATOM 662 O O . ILE A 1 87 ? 11.951 6.947 -1.027 1.00 90.38 87 ILE A O 1
ATOM 666 N N . LEU A 1 88 ? 11.821 6.695 1.201 1.00 89.62 88 LEU A N 1
ATOM 667 C CA . LEU A 1 88 ? 12.988 5.812 1.298 1.00 89.62 88 LEU A CA 1
ATOM 668 C C . LEU A 1 88 ? 12.786 4.514 0.508 1.00 89.62 88 LEU A C 1
ATOM 670 O O . LEU A 1 88 ? 13.707 4.064 -0.174 1.00 89.62 88 LEU A O 1
ATOM 674 N N . GLY A 1 89 ? 11.582 3.940 0.565 1.00 86.50 89 GLY A N 1
ATOM 675 C CA . GLY A 1 89 ? 11.218 2.765 -0.219 1.00 86.50 89 GLY A CA 1
ATOM 676 C C . GLY A 1 89 ? 11.317 3.038 -1.716 1.00 86.50 89 GLY A C 1
ATOM 677 O O . GLY A 1 89 ? 12.046 2.333 -2.407 1.00 86.50 89 GLY A O 1
ATOM 678 N N . ALA A 1 90 ? 10.666 4.100 -2.202 1.00 84.38 90 ALA A N 1
ATOM 679 C CA . ALA A 1 90 ? 10.668 4.482 -3.612 1.00 84.38 90 ALA A CA 1
ATOM 680 C C . ALA A 1 90 ? 12.092 4.690 -4.148 1.00 84.38 90 ALA A C 1
ATOM 682 O O . ALA A 1 90 ? 12.447 4.082 -5.156 1.00 84.38 90 ALA A O 1
ATOM 683 N N . LEU A 1 91 ? 12.926 5.449 -3.425 1.00 85.50 91 LEU A N 1
ATOM 684 C CA . LEU A 1 91 ? 14.327 5.686 -3.788 1.00 85.50 91 LEU A CA 1
ATOM 685 C C . LEU A 1 91 ? 15.145 4.393 -3.819 1.00 85.50 91 LEU A C 1
ATOM 687 O O . LEU A 1 91 ? 15.922 4.184 -4.744 1.00 85.50 91 LEU A O 1
ATOM 691 N N . SER A 1 92 ? 14.952 3.504 -2.842 1.00 84.25 92 SER A N 1
ATOM 692 C CA . SER A 1 92 ? 15.680 2.230 -2.790 1.00 84.25 92 SER A CA 1
ATOM 693 C C . SER A 1 92 ? 15.344 1.332 -3.981 1.00 84.25 92 SER A C 1
ATOM 695 O O . SER A 1 92 ? 16.221 0.634 -4.483 1.00 84.25 92 SER A O 1
ATOM 697 N N . THR A 1 93 ? 14.104 1.377 -4.479 1.00 80.69 93 THR A N 1
ATOM 698 C CA . THR A 1 93 ? 13.664 0.559 -5.622 1.00 80.69 93 THR A CA 1
ATOM 699 C C . THR A 1 93 ? 14.460 0.820 -6.898 1.00 80.69 93 THR A C 1
ATOM 701 O O . THR A 1 93 ? 14.692 -0.118 -7.656 1.00 80.69 93 THR A O 1
ATOM 704 N N . ALA A 1 94 ? 14.919 2.056 -7.119 1.00 78.12 94 ALA A N 1
ATOM 705 C CA . ALA A 1 94 ? 15.683 2.431 -8.312 1.00 78.12 94 ALA A CA 1
ATOM 706 C C . ALA A 1 94 ? 17.088 1.795 -8.361 1.00 78.12 94 ALA A C 1
ATOM 708 O O . ALA A 1 94 ? 17.657 1.620 -9.436 1.00 78.12 94 ALA A O 1
ATOM 709 N N . TYR A 1 95 ? 17.646 1.413 -7.208 1.00 80.38 95 TYR A N 1
ATOM 710 C CA . TYR A 1 95 ? 18.986 0.821 -7.107 1.00 80.38 95 TYR A CA 1
ATOM 711 C C . TYR A 1 95 ? 18.972 -0.715 -7.037 1.00 80.38 95 TYR A C 1
ATOM 713 O O . TYR A 1 95 ? 20.032 -1.344 -7.007 1.00 80.38 95 TYR A O 1
ATOM 721 N N . ILE A 1 96 ? 17.791 -1.341 -6.988 1.00 81.69 96 ILE A N 1
ATOM 722 C CA . ILE A 1 96 ? 17.634 -2.783 -6.769 1.00 81.69 96 ILE A CA 1
ATOM 723 C C . ILE A 1 96 ? 17.379 -3.508 -8.098 1.00 81.69 96 ILE A C 1
ATOM 725 O O . ILE A 1 96 ? 16.540 -3.119 -8.903 1.00 81.69 96 ILE A O 1
ATOM 729 N N . ASN A 1 97 ? 18.081 -4.625 -8.313 1.00 83.12 97 ASN A N 1
ATOM 730 C CA . ASN A 1 97 ? 17.894 -5.470 -9.495 1.00 83.12 97 ASN A CA 1
ATOM 731 C C . ASN A 1 97 ? 16.514 -6.167 -9.473 1.00 83.12 97 ASN A C 1
ATOM 733 O O . ASN A 1 97 ? 16.072 -6.634 -8.421 1.00 83.12 97 ASN A O 1
ATOM 737 N N . ARG A 1 98 ? 15.863 -6.319 -10.637 1.00 79.69 98 ARG A N 1
ATOM 738 C CA . ARG A 1 98 ? 14.496 -6.863 -10.792 1.00 79.69 98 ARG A CA 1
ATOM 739 C C . ARG A 1 98 ? 14.271 -8.175 -10.038 1.00 79.69 98 ARG A C 1
ATOM 741 O O . ARG A 1 98 ? 13.290 -8.298 -9.316 1.00 79.69 98 ARG A O 1
ATOM 748 N N . ARG A 1 99 ? 15.203 -9.130 -10.140 1.00 84.50 99 ARG A N 1
ATOM 749 C CA . ARG A 1 99 ? 15.093 -10.421 -9.428 1.00 84.50 99 ARG A CA 1
ATOM 750 C C . ARG A 1 99 ? 15.033 -10.258 -7.913 1.00 84.50 99 ARG A C 1
ATOM 752 O O . ARG A 1 99 ? 14.314 -10.996 -7.251 1.00 84.50 99 ARG A O 1
ATOM 759 N N . LEU A 1 100 ? 15.809 -9.323 -7.371 1.00 86.12 100 LEU A N 1
ATOM 760 C CA . LEU A 1 100 ? 15.864 -9.083 -5.935 1.00 86.12 100 LEU A CA 1
ATOM 761 C C . LEU A 1 100 ? 14.582 -8.391 -5.460 1.00 86.12 100 LEU A C 1
ATOM 763 O O . LEU A 1 100 ? 14.040 -8.767 -4.427 1.00 86.12 100 LEU A O 1
ATOM 767 N N . PHE A 1 101 ? 14.062 -7.441 -6.243 1.00 85.50 101 PHE A N 1
ATOM 768 C CA . PHE A 1 101 ? 12.785 -6.783 -5.969 1.00 85.50 101 PHE A CA 1
ATOM 769 C C . PHE A 1 101 ? 11.620 -7.781 -5.945 1.00 85.50 101 PHE A C 1
ATOM 771 O O . PHE A 1 101 ? 10.876 -7.836 -4.965 1.00 85.50 101 PHE A O 1
ATOM 778 N N . ASP A 1 102 ? 11.527 -8.631 -6.971 1.00 85.88 102 ASP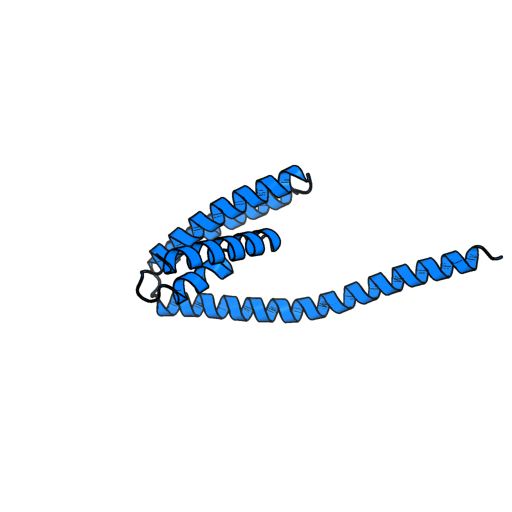 A N 1
ATOM 779 C CA . ASP A 1 102 ? 10.492 -9.662 -7.071 1.00 85.88 102 ASP A CA 1
ATOM 780 C C . ASP A 1 102 ? 10.609 -10.680 -5.920 1.00 85.88 102 ASP A C 1
ATOM 782 O O . ASP A 1 102 ? 9.601 -11.072 -5.331 1.00 85.88 102 ASP A O 1
ATOM 786 N N . ALA A 1 103 ? 11.835 -11.061 -5.534 1.00 89.06 103 ALA A N 1
ATOM 787 C CA . ALA A 1 103 ? 12.074 -11.957 -4.403 1.00 89.06 103 ALA A CA 1
ATOM 788 C C . ALA A 1 103 ? 11.657 -11.334 -3.060 1.00 89.06 103 ALA A C 1
ATOM 790 O O . ALA A 1 103 ? 10.984 -11.995 -2.269 1.00 89.06 103 ALA A O 1
ATOM 791 N N . ILE A 1 104 ? 12.016 -10.069 -2.806 1.00 89.38 104 ILE A N 1
ATOM 792 C CA . ILE A 1 104 ? 11.650 -9.349 -1.576 1.00 89.38 104 ILE A CA 1
ATOM 793 C C . ILE A 1 104 ? 10.130 -9.194 -1.485 1.00 89.38 104 ILE A C 1
ATOM 795 O O . ILE A 1 104 ? 9.548 -9.508 -0.445 1.00 89.38 104 ILE A O 1
ATOM 799 N N . LEU A 1 105 ? 9.473 -8.767 -2.569 1.00 88.06 105 LEU A N 1
ATOM 800 C CA . LEU A 1 105 ? 8.013 -8.663 -2.616 1.00 88.06 105 LEU A CA 1
ATOM 801 C C . LEU A 1 105 ? 7.333 -10.021 -2.420 1.00 88.06 105 LEU A C 1
ATOM 803 O O . LEU A 1 105 ? 6.362 -10.114 -1.667 1.00 88.06 105 LEU A O 1
ATOM 807 N N . GLY A 1 106 ? 7.847 -11.078 -3.052 1.00 89.25 106 GLY A N 1
ATOM 808 C CA . GLY A 1 106 ? 7.328 -12.437 -2.907 1.00 89.25 106 GLY A CA 1
ATOM 809 C C . GLY A 1 106 ? 7.432 -12.951 -1.471 1.00 89.25 106 GLY A C 1
ATOM 810 O O . GLY A 1 106 ? 6.448 -13.437 -0.913 1.00 89.25 106 GLY A O 1
ATOM 811 N N . ILE A 1 107 ? 8.591 -12.777 -0.833 1.00 92.12 107 ILE A N 1
ATOM 812 C CA . ILE A 1 107 ? 8.799 -13.118 0.581 1.00 92.12 107 ILE A CA 1
ATOM 813 C C . ILE A 1 107 ? 7.867 -12.319 1.490 1.00 92.12 107 ILE A C 1
ATOM 815 O O . ILE A 1 107 ? 7.271 -12.897 2.398 1.00 92.12 107 ILE A O 1
ATOM 819 N N . LEU A 1 108 ? 7.683 -11.025 1.230 1.00 90.12 108 LEU A N 1
ATOM 820 C CA . LEU A 1 108 ? 6.792 -10.174 2.015 1.00 90.12 108 LEU A CA 1
ATOM 821 C C . LEU A 1 108 ? 5.322 -10.607 1.880 1.00 90.12 108 LEU A C 1
ATOM 823 O O . LEU A 1 108 ? 4.601 -10.635 2.877 1.00 90.12 108 LEU A O 1
ATOM 827 N N . MET A 1 109 ? 4.889 -11.020 0.685 1.00 89.19 109 MET A N 1
ATOM 828 C CA . MET A 1 109 ? 3.558 -11.597 0.452 1.00 89.19 109 MET A CA 1
ATOM 829 C C . MET A 1 109 ? 3.361 -12.930 1.179 1.00 89.19 109 MET A C 1
ATOM 831 O O . MET A 1 109 ? 2.333 -13.128 1.829 1.00 89.19 109 MET A O 1
ATOM 835 N N . ILE A 1 110 ? 4.341 -13.834 1.113 1.00 90.81 110 ILE A N 1
ATOM 836 C CA . ILE A 1 110 ? 4.282 -15.127 1.808 1.00 90.81 110 ILE A CA 1
ATOM 837 C C . ILE A 1 110 ? 4.248 -14.907 3.324 1.00 90.81 110 ILE A C 1
ATOM 839 O O . ILE A 1 110 ? 3.396 -15.473 4.007 1.00 90.81 110 ILE A O 1
ATOM 843 N N . ALA A 1 111 ? 5.115 -14.039 3.848 1.00 91.44 111 ALA A N 1
ATOM 844 C CA . ALA A 1 111 ? 5.138 -13.683 5.262 1.00 91.44 111 ALA A CA 1
ATOM 845 C C . ALA A 1 111 ? 3.809 -13.058 5.712 1.00 91.44 111 ALA A C 1
ATOM 847 O O . ALA A 1 111 ? 3.277 -13.445 6.751 1.00 91.44 111 ALA A O 1
ATOM 848 N N . GLY A 1 112 ? 3.235 -12.151 4.913 1.00 86.56 112 GLY A N 1
ATOM 849 C CA . GLY A 1 112 ? 1.923 -11.558 5.168 1.00 86.56 112 GLY A CA 1
ATOM 850 C C . GLY A 1 112 ? 0.803 -12.599 5.194 1.00 86.56 112 GLY A C 1
ATOM 851 O O . GLY A 1 112 ? -0.014 -12.593 6.113 1.00 86.56 112 GLY A O 1
ATOM 852 N N . SER A 1 113 ? 0.801 -13.535 4.242 1.00 87.06 113 SER A N 1
ATOM 853 C CA . SER A 1 113 ? -0.158 -14.646 4.186 1.00 87.06 113 SER A CA 1
ATOM 854 C C . SER A 1 113 ? -0.064 -15.542 5.425 1.00 87.06 113 SER A C 1
ATOM 856 O O . SER A 1 113 ? -1.065 -15.800 6.096 1.00 87.06 113 SER A O 1
ATOM 858 N N . ILE A 1 114 ? 1.156 -15.942 5.796 1.00 90.94 114 ILE A N 1
ATOM 859 C CA . ILE A 1 114 ? 1.420 -16.751 6.989 1.00 90.94 114 ILE A CA 1
ATOM 860 C C . ILE A 1 114 ? 0.965 -16.010 8.253 1.00 90.94 114 ILE A C 1
ATOM 862 O O . ILE A 1 114 ? 0.229 -16.571 9.065 1.00 90.94 114 ILE A O 1
ATOM 866 N N . PHE A 1 115 ? 1.350 -14.741 8.410 1.00 88.31 115 PHE A N 1
ATOM 867 C CA . PHE A 1 115 ? 0.949 -13.914 9.548 1.00 88.31 115 PHE A CA 1
ATOM 868 C C . PHE A 1 115 ? -0.574 -13.826 9.673 1.00 88.31 115 PHE A C 1
ATOM 870 O O . PHE A 1 115 ? -1.114 -13.981 10.768 1.00 88.31 115 PHE A O 1
ATOM 877 N N . LEU A 1 116 ? -1.276 -13.634 8.555 1.00 84.19 116 LEU A N 1
ATOM 878 C CA . LEU A 1 116 ? -2.731 -13.538 8.532 1.00 84.19 116 LEU A CA 1
ATOM 879 C C . LEU A 1 116 ? -3.384 -14.865 8.944 1.00 84.19 116 LEU A C 1
ATOM 881 O O . LEU A 1 116 ? -4.328 -14.841 9.728 1.00 84.19 116 LEU A O 1
ATOM 885 N N . LEU A 1 117 ? -2.843 -16.017 8.531 1.00 86.25 117 LEU A N 1
ATOM 886 C CA . LEU A 1 117 ? -3.312 -17.337 8.979 1.00 86.25 117 LEU A CA 1
ATOM 887 C C . LEU A 1 117 ? -3.097 -17.557 10.485 1.00 86.25 117 LEU A C 1
ATOM 889 O O . LEU A 1 117 ? -4.019 -17.975 11.192 1.00 86.25 117 LEU A O 1
ATOM 893 N N . PHE A 1 118 ? -1.911 -17.229 11.005 1.00 84.12 118 PHE A N 1
ATOM 894 C CA . PHE A 1 118 ? -1.620 -17.339 12.439 1.00 84.12 118 PHE A CA 1
ATOM 895 C C . PHE A 1 118 ? -2.479 -16.387 13.281 1.00 84.12 118 PHE A C 1
ATOM 897 O O . PHE A 1 118 ? -2.940 -16.756 14.364 1.00 84.12 118 PHE A O 1
ATOM 904 N N . TYR A 1 119 ? -2.738 -15.177 12.784 1.00 75.56 119 TYR A N 1
ATOM 905 C CA . TYR A 1 119 ? -3.568 -14.192 13.471 1.00 75.56 119 TYR A CA 1
ATOM 906 C C . TYR A 1 119 ? -5.069 -14.509 13.363 1.00 75.56 119 TYR A C 1
ATOM 908 O O . TYR A 1 119 ? -5.809 -14.314 14.330 1.00 75.56 119 TYR A O 1
ATOM 916 N N . SER A 1 120 ? -5.520 -15.067 12.232 1.00 67.62 120 SER A N 1
ATOM 917 C CA . SER A 1 120 ? -6.899 -15.539 12.033 1.00 67.62 120 SER A CA 1
ATOM 918 C C . SER A 1 120 ? -7.260 -16.616 13.054 1.00 67.62 120 SER A C 1
ATOM 920 O O . SER A 1 120 ? -8.278 -16.503 13.738 1.00 67.62 120 SER A O 1
ATOM 922 N N . LYS A 1 121 ? -6.354 -17.577 13.284 1.00 64.44 121 LYS A N 1
ATOM 923 C CA . LYS A 1 121 ? -6.531 -18.633 14.294 1.00 64.44 121 LYS A CA 1
ATOM 924 C C . LYS A 1 121 ? -6.759 -18.079 15.708 1.00 64.44 121 LYS A C 1
ATOM 926 O O . LYS A 1 121 ? -7.497 -18.667 16.493 1.00 64.44 121 LYS A O 1
ATOM 931 N N . LYS A 1 122 ? -6.165 -16.925 16.037 1.00 61.25 122 LYS A N 1
ATOM 932 C CA . LYS A 1 122 ? -6.361 -16.248 17.329 1.00 61.25 122 LYS A CA 1
ATOM 933 C C . LYS A 1 122 ? -7.694 -15.487 17.404 1.00 61.25 122 LYS A C 1
ATOM 935 O O . LYS A 1 122 ? -8.295 -15.428 18.474 1.00 61.25 122 LYS A O 1
ATOM 940 N N . ARG A 1 123 ? -8.181 -14.926 16.289 1.00 60.22 123 ARG A N 1
ATOM 941 C CA . ARG A 1 123 ? -9.476 -14.217 16.221 1.00 60.22 123 ARG A CA 1
ATOM 942 C C . ARG A 1 123 ? -10.687 -15.150 16.239 1.00 60.22 123 ARG A C 1
ATOM 944 O O . ARG A 1 123 ? -11.706 -14.779 16.817 1.00 60.22 123 ARG A O 1
ATOM 951 N N . GLU A 1 124 ? -10.581 -16.346 15.664 1.00 59.88 124 GLU A N 1
ATOM 952 C CA . GLU A 1 124 ? -11.658 -17.348 15.709 1.00 59.88 124 GLU A CA 1
ATOM 953 C C . GLU A 1 124 ? -11.968 -17.821 17.137 1.00 59.88 124 GLU A C 1
ATOM 955 O O . GLU A 1 124 ? -13.133 -18.044 17.468 1.00 59.88 124 GLU A O 1
ATOM 960 N N . GLY A 1 125 ? -10.955 -17.892 18.009 1.00 55.91 125 GLY A N 1
ATOM 961 C CA . GLY A 1 125 ? -11.154 -18.163 19.437 1.00 55.91 125 GLY A CA 1
ATOM 962 C C . GLY A 1 125 ? -11.926 -17.048 20.153 1.00 55.91 125 GLY A C 1
ATOM 963 O O . GLY A 1 125 ? -12.885 -17.320 20.868 1.00 55.91 125 GLY A O 1
ATOM 964 N N . LEU A 1 126 ? -11.576 -15.783 19.891 1.00 62.84 126 LEU A N 1
ATOM 965 C CA . LEU A 1 126 ? -12.179 -14.620 20.558 1.00 62.84 126 LEU A CA 1
ATOM 966 C C . LEU A 1 126 ? -13.650 -14.406 20.154 1.00 62.84 126 LEU A C 1
ATOM 968 O O . LEU A 1 126 ? -14.494 -14.114 20.999 1.00 62.84 126 LEU A O 1
ATOM 972 N N . ASN A 1 127 ? -13.987 -14.600 18.874 1.00 56.72 127 ASN A N 1
ATOM 973 C CA . ASN A 1 127 ? -15.362 -14.427 18.391 1.00 56.72 127 ASN A CA 1
ATOM 974 C C . ASN A 1 127 ? -16.318 -15.510 18.943 1.00 56.72 127 ASN A C 1
ATOM 976 O O . ASN A 1 127 ? -17.486 -15.225 19.225 1.00 56.72 127 ASN A O 1
ATOM 980 N N . ARG A 1 128 ? -15.820 -16.739 19.169 1.00 60.09 128 ARG A N 1
ATOM 981 C CA . ARG A 1 128 ? -16.587 -17.811 19.831 1.00 60.09 128 ARG A CA 1
ATOM 982 C C . ARG 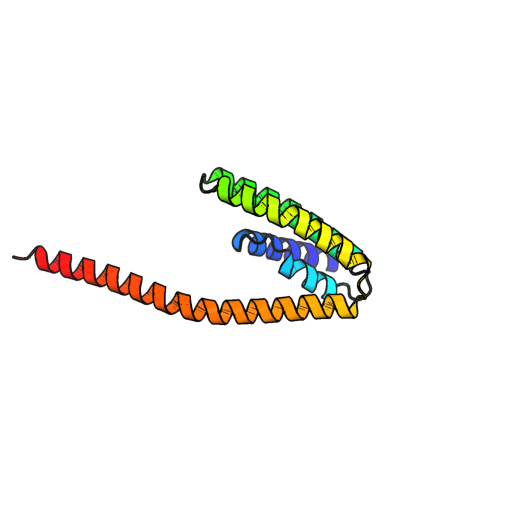A 1 128 ? -16.885 -17.502 21.300 1.00 60.09 128 ARG A C 1
ATOM 984 O O . ARG A 1 128 ? -18.009 -17.736 21.738 1.00 60.09 128 ARG A O 1
ATOM 991 N N . ASP A 1 129 ? -15.940 -16.924 22.037 1.00 60.59 129 ASP A N 1
ATOM 992 C CA . ASP A 1 129 ? -16.172 -16.545 23.439 1.00 60.59 129 ASP A CA 1
ATOM 993 C C . ASP A 1 129 ? -17.202 -15.412 23.573 1.00 60.59 129 ASP A C 1
ATOM 995 O O . ASP A 1 129 ? -18.069 -15.455 24.447 1.00 60.59 129 ASP A O 1
ATOM 999 N N . GLN A 1 130 ? -17.184 -14.429 22.666 1.00 66.38 130 GLN A N 1
ATOM 1000 C CA . GLN A 1 130 ? -18.132 -13.306 22.671 1.00 66.38 130 GLN A CA 1
ATOM 1001 C C . GLN A 1 130 ? -19.573 -13.728 22.347 1.00 66.38 130 GLN A C 1
ATOM 1003 O O . GLN A 1 130 ? -20.519 -13.264 22.992 1.00 66.38 130 GLN A O 1
ATOM 1008 N N . THR A 1 131 ? -19.752 -14.627 21.375 1.00 61.78 131 THR A N 1
ATOM 1009 C CA . THR A 1 131 ? -21.076 -15.180 21.044 1.00 61.78 131 THR A CA 1
ATOM 1010 C C . THR A 1 131 ? -21.617 -16.052 22.174 1.00 61.78 131 THR A C 1
ATOM 1012 O O . THR A 1 131 ? -22.801 -15.945 22.497 1.00 61.78 131 THR A O 1
ATOM 1015 N N . SER A 1 132 ? -20.759 -16.824 22.847 1.00 61.09 132 SER A N 1
ATOM 1016 C CA . SER A 1 132 ? -21.150 -17.631 24.009 1.00 61.09 132 SER A CA 1
ATOM 1017 C C . SER A 1 132 ? -21.542 -16.766 25.218 1.00 61.09 132 SER A C 1
ATOM 1019 O O . SER A 1 132 ? -22.575 -17.010 25.843 1.00 61.09 132 SER A O 1
ATOM 1021 N N . PHE A 1 133 ? -20.803 -15.683 25.500 1.00 67.06 133 PHE A N 1
ATOM 1022 C CA . PHE A 1 133 ? -21.138 -14.738 26.577 1.00 67.06 133 PHE A CA 1
ATOM 1023 C C . PHE A 1 133 ? -22.459 -13.998 26.333 1.00 67.06 133 PHE A C 1
ATOM 1025 O O . PHE A 1 133 ? -23.273 -13.873 27.250 1.00 67.06 133 PHE A O 1
ATOM 1032 N N . SER A 1 134 ? -22.713 -13.547 25.098 1.00 71.69 134 SER A N 1
ATOM 1033 C CA . SER A 1 134 ? -23.980 -12.901 24.727 1.00 71.69 134 SER A CA 1
ATOM 1034 C C . SER A 1 134 ? -25.178 -13.847 24.896 1.00 71.69 134 SER A C 1
ATOM 1036 O O . SER A 1 134 ? -26.211 -13.451 25.448 1.00 71.69 134 SER A O 1
ATOM 1038 N N . HIS A 1 135 ? -25.030 -15.114 24.494 1.00 64.00 135 HIS A N 1
ATOM 1039 C CA . HIS A 1 135 ? -26.081 -16.126 24.628 1.00 64.00 135 HIS A CA 1
ATOM 1040 C C . HIS A 1 135 ? -26.330 -16.524 26.093 1.00 64.00 135 HIS A C 1
ATOM 1042 O O . HIS A 1 135 ? -27.483 -16.675 26.502 1.00 64.00 135 HIS A O 1
ATOM 1048 N N . TYR A 1 136 ? -25.273 -16.628 26.906 1.00 68.00 136 TYR A N 1
ATOM 1049 C CA . TYR A 1 136 ? -25.377 -16.941 28.334 1.00 68.00 136 TYR A CA 1
ATOM 1050 C C . TYR A 1 136 ? -26.053 -15.811 29.120 1.00 68.00 136 TYR A C 1
ATOM 1052 O O . TYR A 1 136 ? -26.927 -16.053 29.952 1.00 68.00 136 TYR A O 1
ATOM 1060 N N . GLN A 1 137 ? -25.725 -14.556 28.805 1.00 78.31 137 GLN A N 1
ATOM 1061 C CA . GLN A 1 137 ? -26.338 -13.396 29.450 1.00 78.31 137 GLN A CA 1
ATOM 1062 C C . GLN A 1 137 ? -27.834 -13.281 29.117 1.00 78.31 137 GLN A C 1
ATOM 1064 O O . GLN A 1 137 ? -28.631 -12.924 29.986 1.00 78.31 137 GLN A O 1
ATOM 1069 N N . LYS A 1 138 ? -28.232 -13.642 27.889 1.00 74.19 138 LYS A N 1
ATOM 1070 C CA . LYS A 1 138 ? -29.642 -13.719 27.483 1.00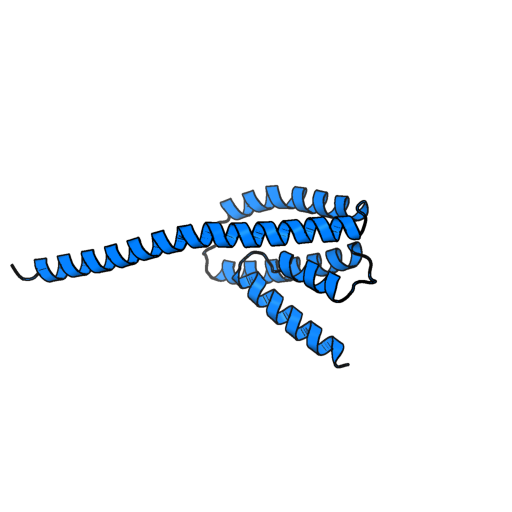 74.19 138 LYS A CA 1
ATOM 1071 C C . LYS A 1 138 ? -30.380 -14.843 28.222 1.00 74.19 138 LYS A C 1
ATOM 1073 O O . LYS A 1 138 ? -31.438 -14.591 28.788 1.00 74.19 138 LYS A O 1
ATOM 1078 N N . TYR A 1 139 ? -29.772 -16.025 28.332 1.00 72.19 139 TYR A N 1
ATOM 1079 C CA . TYR A 1 139 ? -30.327 -17.164 29.075 1.00 72.19 139 TYR A CA 1
ATOM 1080 C C . TYR A 1 139 ? -30.513 -16.873 30.577 1.00 72.19 139 TYR A C 1
ATOM 1082 O O . TYR A 1 139 ? -31.572 -17.141 31.146 1.00 72.19 139 TYR A O 1
ATOM 1090 N N . CYS A 1 140 ? -29.520 -16.259 31.229 1.00 71.31 140 CYS A N 1
ATOM 1091 C CA . CYS A 1 140 ? -29.625 -15.838 32.629 1.00 71.31 140 CYS A CA 1
ATOM 1092 C C . CYS A 1 140 ? -30.689 -14.751 32.848 1.00 71.31 140 CYS A C 1
ATOM 1094 O O . CYS A 1 140 ? -31.303 -14.707 33.914 1.00 71.31 140 CYS A O 1
ATOM 1096 N N . ARG A 1 141 ? -30.911 -13.871 31.864 1.00 74.31 141 ARG A N 1
ATOM 1097 C CA . ARG A 1 141 ? -31.931 -12.817 31.936 1.00 74.31 141 ARG A CA 1
ATOM 1098 C C . ARG A 1 141 ? -33.344 -13.384 31.801 1.00 74.31 141 ARG A C 1
ATOM 1100 O O . ARG A 1 141 ? -34.209 -12.982 32.569 1.00 74.31 141 ARG A O 1
ATOM 1107 N N . GLU A 1 142 ? -33.545 -14.347 30.903 1.00 73.94 142 GLU A N 1
ATOM 1108 C CA . GLU A 1 142 ? -34.816 -15.069 30.732 1.00 73.94 142 GLU A CA 1
ATOM 1109 C C . GLU A 1 142 ? -35.201 -15.826 32.015 1.00 73.94 142 GLU A C 1
ATOM 1111 O O . GLU A 1 142 ? -36.331 -15.739 32.485 1.00 73.94 142 GLU A O 1
ATOM 1116 N N . ARG A 1 143 ? -34.233 -16.503 32.653 1.00 66.75 143 ARG A N 1
ATOM 1117 C CA . ARG A 1 143 ? -34.474 -17.233 33.910 1.00 66.75 143 ARG A CA 1
ATOM 1118 C C . ARG A 1 143 ? -34.703 -16.344 35.134 1.00 66.75 143 ARG A C 1
ATOM 1120 O O . ARG A 1 143 ? -35.341 -16.798 36.076 1.00 66.75 143 ARG A O 1
ATOM 1127 N N . ARG A 1 144 ? -34.194 -15.108 35.157 1.00 63.00 144 ARG A N 1
ATOM 1128 C CA . ARG A 1 144 ? -34.437 -14.165 36.267 1.00 63.00 144 ARG A CA 1
ATOM 1129 C C . ARG A 1 144 ? -35.790 -13.450 36.196 1.00 63.00 144 ARG A C 1
ATOM 1131 O O . ARG A 1 144 ? -36.151 -12.814 37.173 1.00 63.00 144 ARG A O 1
ATOM 1138 N N . GLY A 1 145 ? -36.515 -13.530 35.079 1.00 57.31 145 GLY A N 1
ATOM 1139 C CA . GLY A 1 145 ? -37.872 -12.978 34.952 1.00 57.31 145 GLY A CA 1
ATOM 1140 C C . GLY A 1 145 ? -38.986 -13.929 35.403 1.00 57.31 145 GLY A C 1
ATOM 1141 O O . GLY A 1 145 ? -40.153 -13.601 35.232 1.00 57.31 145 GLY A O 1
ATOM 1142 N N . PHE A 1 146 ? -38.630 -15.108 35.924 1.00 57.56 146 PHE A N 1
ATOM 1143 C CA . PHE A 1 146 ? -39.555 -16.195 36.264 1.00 57.56 146 PHE A CA 1
ATOM 1144 C C . PHE A 1 146 ? -39.581 -16.537 37.769 1.00 57.56 146 PHE A C 1
ATOM 1146 O O . PHE A 1 146 ? -40.079 -17.600 38.138 1.00 57.56 146 PHE A O 1
ATOM 1153 N N . ILE A 1 147 ? -39.034 -15.664 38.627 1.00 55.00 147 ILE A N 1
ATOM 1154 C CA . ILE A 1 147 ? -39.091 -15.763 40.098 1.00 55.00 147 ILE A CA 1
ATOM 1155 C C . ILE A 1 147 ? -39.759 -14.506 40.642 1.00 55.00 147 ILE A C 1
ATOM 1157 O O . ILE A 1 147 ? -39.346 -13.411 40.196 1.00 55.00 147 ILE A O 1
#

Sequence (147 aa):
MVQYLWLILLGFGVGTYGTFIGAGGGFVLVPVLLLLYPHENPEIITSISLAVVFFNALSGSWAYGRMKRIDYKSGLLFSIATVPGAILGALSTAYINRRLFDAILGILMIAGSIFLLFYSKKREGLNRDQTSFSHYQKYCRERRGFI

pLDDT: mean 80.26, std 9.56, range [55.0, 94.12]

InterPro domains:
  IPR002781 Transmembrane protein TauE-like, transmembrane domain [PF01925] (7-128)
  IPR051598 4-Toluene sulfonate uptake permease/Inactive protease-like domain-containing protein [PTHR43701] (1-129)

Secondary structure (DSSP, 8-state):
-HHHHHHHHHHHHHHHHHHHHTS-SHHHHHHHHHHH-TTS-HHHHHHHHHHHHHHHHHHHHHHHHHTT---HHHHHHHHHHHHHHHHHHHHHHHTS-HHHHHHHHHHHHHHHHHHHHHHHHHHHHHHHHHHHHHHHHHHHHHHHT--